Protein AF-A0A531JAY3-F1 (afdb_monomer_lite)

Sequence (70 aa):
HIHWATTRRRDIPSLMALACDHRIQLDDVAAKAGADPSRIHDFKVLTVKAAAKVAAGRAGYGMLLDEKYG

Secondary structure (DSSP, 8-state):
------------S--EEEEE--HHHHHHHHHHTT--TTHHHHHHHHHHHHHHHHHTT-TTEEEEE-TT--

pLDDT: mean 75.32, std 14.99, range [36.69, 93.06]

Structure (mmCIF, N/CA/C/O backbone):
data_AF-A0A531JAY3-F1
#
_entry.id   AF-A0A531JAY3-F1
#
loop_
_atom_site.group_PDB
_atom_site.id
_atom_site.type_symbol
_atom_site.label_atom_id
_atom_site.label_alt_id
_atom_site.label_comp_id
_atom_site.label_asym_id
_atom_site.label_entity_id
_atom_site.label_seq_id
_atom_site.pdbx_PDB_ins_code
_atom_site.Cartn_x
_atom_site.Cartn_y
_atom_site.Cartn_z
_atom_site.occupancy
_atom_site.B_iso_or_equiv
_atom_site.auth_seq_id
_atom_site.auth_comp_id
_atom_site.auth_asym_id
_atom_site.auth_atom_id
_atom_site.pdbx_PDB_model_num
ATOM 1 N N . HIS A 1 1 ? 8.544 16.316 13.993 1.00 39.03 1 HIS A N 1
ATOM 2 C CA . HIS A 1 1 ? 7.284 17.073 14.118 1.00 39.03 1 HIS A CA 1
ATOM 3 C C . HIS A 1 1 ? 6.145 16.065 14.105 1.00 39.03 1 HIS A C 1
ATOM 5 O O . HIS A 1 1 ? 6.027 15.328 13.139 1.00 39.03 1 HIS A O 1
ATOM 11 N N . ILE A 1 2 ? 5.395 15.929 15.202 1.00 40.38 2 ILE A N 1
ATOM 12 C CA . ILE A 1 2 ? 4.279 14.975 15.290 1.00 40.38 2 ILE A CA 1
ATOM 13 C C . ILE A 1 2 ? 3.030 15.681 14.762 1.00 40.38 2 ILE A C 1
ATOM 15 O O . ILE A 1 2 ? 2.541 16.627 15.378 1.00 40.38 2 ILE A O 1
ATOM 19 N N . HIS A 1 3 ? 2.532 15.230 13.614 1.00 36.69 3 HIS A N 1
ATOM 20 C CA . HIS A 1 3 ? 1.237 15.642 13.092 1.00 36.69 3 HIS A CA 1
ATOM 21 C C . HIS A 1 3 ? 0.157 14.837 13.821 1.00 36.69 3 HIS A C 1
ATOM 23 O O . HIS A 1 3 ? -0.004 13.648 13.592 1.00 36.69 3 HIS A O 1
ATOM 29 N N . TRP A 1 4 ? -0.552 15.502 14.730 1.00 41.38 4 TRP A N 1
ATOM 30 C CA . TRP A 1 4 ? -1.853 15.083 15.255 1.00 41.38 4 TRP A CA 1
A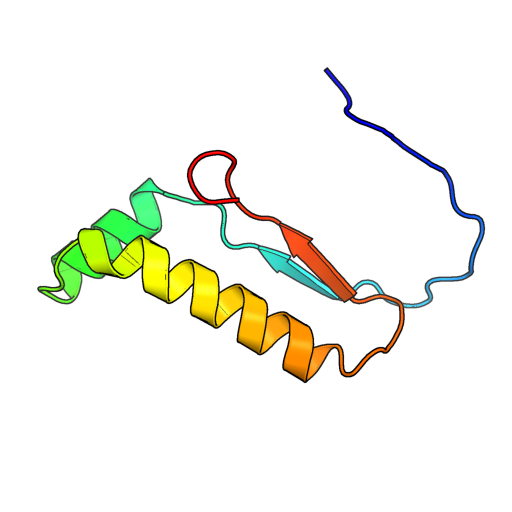TOM 31 C C . TRP A 1 4 ? -1.928 13.683 15.902 1.00 41.38 4 TRP A C 1
ATOM 33 O O . TRP A 1 4 ? -2.291 12.688 15.284 1.00 41.38 4 TRP A O 1
ATOM 43 N N . ALA A 1 5 ? -1.704 13.625 17.215 1.00 46.62 5 ALA A N 1
ATOM 44 C CA . ALA A 1 5 ? -2.048 12.463 18.031 1.00 46.62 5 ALA A CA 1
ATOM 45 C C . ALA A 1 5 ? -3.354 12.734 18.796 1.00 46.62 5 ALA A C 1
ATOM 47 O O . ALA A 1 5 ? -3.336 13.330 19.871 1.00 46.62 5 ALA A O 1
ATOM 48 N N . THR A 1 6 ? -4.508 12.309 18.272 1.00 56.91 6 THR A N 1
ATOM 49 C CA . THR A 1 6 ? -5.694 12.147 19.130 1.00 56.91 6 THR A CA 1
ATOM 50 C C . THR A 1 6 ? -5.621 10.784 19.802 1.00 56.91 6 THR A C 1
ATOM 52 O O . THR A 1 6 ? -5.758 9.760 19.129 1.00 56.91 6 THR A O 1
ATOM 55 N N . THR A 1 7 ? -5.460 10.738 21.122 1.00 55.91 7 THR A N 1
ATOM 56 C CA . THR A 1 7 ? -5.681 9.521 21.911 1.00 55.91 7 THR A CA 1
ATOM 57 C C . THR A 1 7 ? -7.179 9.213 21.941 1.00 55.91 7 THR A C 1
ATOM 59 O O . THR A 1 7 ? -7.900 9.549 22.878 1.00 55.91 7 THR A O 1
ATOM 62 N N . ARG A 1 8 ? -7.694 8.577 20.881 1.00 58.59 8 ARG A N 1
ATOM 63 C CA . ARG A 1 8 ? -9.035 7.986 20.922 1.00 58.59 8 ARG A CA 1
ATOM 64 C C . ARG A 1 8 ? -8.988 6.785 21.865 1.00 58.59 8 ARG A C 1
ATOM 66 O O . ARG A 1 8 ? -8.461 5.741 21.503 1.00 58.59 8 ARG A O 1
ATOM 73 N N . ARG A 1 9 ? -9.557 6.933 23.065 1.00 58.03 9 ARG A N 1
ATOM 74 C CA . ARG A 1 9 ? -9.853 5.820 23.980 1.00 58.03 9 ARG A CA 1
ATOM 75 C C . ARG A 1 9 ? -10.990 4.983 23.393 1.00 58.03 9 ARG A C 1
ATOM 77 O O . ARG A 1 9 ? -12.156 5.194 23.704 1.00 58.03 9 ARG A O 1
ATOM 84 N N . ARG A 1 10 ? -10.659 4.087 22.473 1.00 61.06 10 ARG A N 1
ATOM 85 C CA . ARG A 1 10 ? -11.500 2.944 22.113 1.00 61.06 10 ARG A CA 1
ATOM 86 C C . ARG A 1 10 ? -10.633 1.714 22.292 1.00 61.06 10 ARG A C 1
ATOM 88 O O . ARG A 1 10 ? -9.463 1.765 21.918 1.00 61.06 10 ARG A O 1
ATOM 95 N N . ASP A 1 11 ? -11.193 0.643 22.838 1.00 62.69 11 ASP A N 1
ATOM 96 C CA . ASP A 1 11 ? -10.512 -0.646 22.800 1.00 62.69 11 ASP A CA 1
ATOM 97 C C . ASP A 1 11 ? -10.354 -1.059 21.336 1.00 62.69 11 ASP A C 1
ATOM 99 O O . ASP A 1 11 ? -11.333 -1.277 20.619 1.00 62.69 11 ASP A O 1
ATOM 103 N N . ILE A 1 12 ? -9.104 -1.107 20.880 1.00 63.56 12 ILE A N 1
ATOM 104 C CA . ILE A 1 12 ? -8.714 -1.684 19.597 1.00 63.56 12 ILE A CA 1
ATOM 105 C C . ILE A 1 12 ? -8.000 -2.992 19.949 1.00 63.56 12 ILE A C 1
ATOM 107 O O . ILE A 1 12 ? -6.782 -2.990 20.117 1.00 63.56 12 ILE A O 1
ATOM 111 N N . PRO A 1 13 ? -8.732 -4.107 20.118 1.00 69.25 13 PRO A N 1
ATOM 112 C CA . PRO A 1 13 ? -8.141 -5.367 20.570 1.00 69.25 13 PRO A CA 1
ATOM 113 C C . PRO A 1 13 ? -7.116 -5.941 19.576 1.00 69.25 13 PRO A C 1
ATOM 115 O O . PRO A 1 13 ? -6.310 -6.785 19.950 1.00 69.25 13 PRO A O 1
ATOM 118 N N . SER A 1 14 ? -7.123 -5.484 18.316 1.00 65.81 14 SER A N 1
ATOM 119 C CA . SER A 1 14 ? -6.098 -5.812 17.321 1.00 65.81 14 SER A CA 1
ATOM 120 C C . SER A 1 14 ? -5.922 -4.679 16.303 1.00 65.81 14 SER A C 1
ATOM 122 O O . SER A 1 14 ? -6.907 -4.088 15.857 1.00 65.81 14 SER A O 1
ATOM 124 N N . LEU A 1 15 ? -4.668 -4.373 15.951 1.00 72.06 15 LEU A N 1
ATOM 125 C CA . LEU A 1 15 ? -4.295 -3.393 14.929 1.00 72.06 15 LEU A CA 1
ATOM 126 C C . LEU A 1 15 ? -3.738 -4.125 13.704 1.00 72.06 15 LEU A C 1
ATOM 128 O O . LEU A 1 15 ? -2.782 -4.886 13.816 1.00 72.06 15 LEU A O 1
ATOM 132 N N . MET A 1 16 ? -4.321 -3.863 12.538 1.00 77.94 16 MET A N 1
ATOM 133 C CA . MET A 1 16 ? -3.931 -4.430 11.250 1.00 77.94 16 MET A CA 1
ATOM 134 C C . MET A 1 16 ? -3.451 -3.294 10.350 1.00 77.94 16 MET A C 1
ATOM 136 O O . MET A 1 16 ? -4.252 -2.468 9.909 1.00 77.94 16 MET A O 1
ATOM 140 N N . ALA A 1 17 ? -2.145 -3.232 10.097 1.00 76.12 17 ALA A N 1
ATOM 141 C CA . ALA A 1 17 ? -1.534 -2.173 9.302 1.00 76.12 17 ALA A CA 1
ATOM 142 C C . ALA A 1 17 ? -0.889 -2.729 8.029 1.00 76.12 17 ALA A C 1
ATOM 144 O O . ALA A 1 17 ? -0.165 -3.723 8.079 1.00 76.12 17 ALA A O 1
ATOM 145 N N . LEU A 1 18 ? -1.129 -2.059 6.900 1.00 76.12 18 LEU A N 1
ATOM 146 C CA . LEU A 1 18 ? -0.393 -2.277 5.656 1.00 76.12 18 LEU A CA 1
ATOM 147 C C . LEU A 1 18 ? 0.573 -1.108 5.443 1.00 76.12 18 LEU A C 1
ATOM 149 O O . LEU A 1 18 ? 0.138 0.041 5.351 1.00 76.12 18 LEU A O 1
ATOM 153 N N . ALA A 1 19 ? 1.871 -1.397 5.378 1.00 77.12 19 ALA A N 1
ATOM 154 C CA . ALA A 1 19 ? 2.904 -0.401 5.113 1.00 77.12 19 ALA A CA 1
ATOM 155 C C . ALA A 1 19 ? 3.335 -0.469 3.642 1.00 77.12 19 ALA A C 1
ATOM 157 O O . ALA A 1 19 ? 3.704 -1.533 3.145 1.00 77.12 19 ALA A O 1
ATOM 158 N N . CYS A 1 20 ? 3.247 0.661 2.939 1.00 75.44 20 CYS A N 1
ATOM 159 C CA . CYS A 1 20 ? 3.677 0.805 1.548 1.00 75.44 20 CYS A CA 1
ATOM 160 C C . CYS A 1 20 ? 4.340 2.178 1.344 1.00 75.44 20 CYS A C 1
ATOM 162 O O . CYS A 1 20 ? 3.845 3.058 0.639 1.00 75.44 20 CYS A O 1
ATOM 164 N N . ASP A 1 21 ? 5.463 2.361 2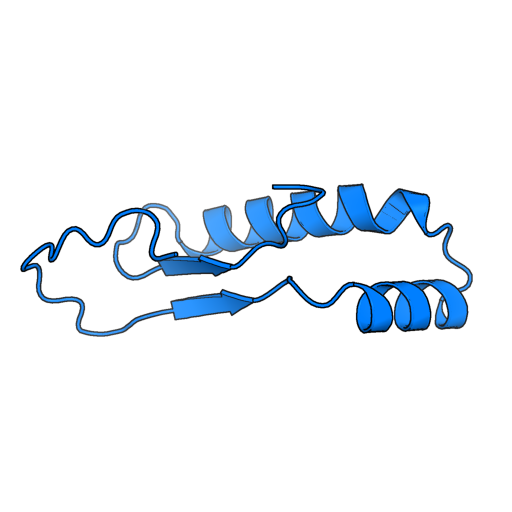.024 1.00 70.12 21 ASP A N 1
ATOM 165 C CA . ASP A 1 21 ? 6.196 3.619 2.198 1.00 70.12 21 ASP A CA 1
ATOM 166 C C . ASP A 1 21 ? 7.604 3.592 1.570 1.00 70.12 21 ASP A C 1
ATOM 168 O O . ASP A 1 21 ? 8.177 4.635 1.262 1.00 70.12 21 ASP A O 1
ATOM 172 N N . HIS A 1 22 ? 8.161 2.411 1.292 1.00 72.12 22 HIS A N 1
ATOM 173 C CA . HIS A 1 22 ? 9.536 2.282 0.808 1.00 72.12 22 HIS A CA 1
ATOM 174 C C . HIS A 1 22 ? 9.658 2.519 -0.705 1.00 72.12 22 HIS A C 1
ATOM 176 O O . HIS A 1 22 ? 9.347 1.657 -1.525 1.00 72.12 22 HIS A O 1
ATOM 182 N N . ARG A 1 23 ? 10.176 3.692 -1.084 1.00 70.69 23 ARG A N 1
ATOM 183 C CA . ARG A 1 23 ? 10.381 4.093 -2.486 1.00 70.69 23 ARG A CA 1
ATOM 184 C C . ARG A 1 23 ? 11.438 3.259 -3.221 1.00 70.69 23 ARG A C 1
ATOM 186 O O . ARG A 1 23 ? 11.134 2.683 -4.256 1.00 70.69 23 ARG A O 1
ATOM 193 N N . ILE A 1 24 ? 12.645 3.154 -2.660 1.00 78.12 24 ILE A N 1
ATOM 194 C CA . ILE A 1 24 ? 13.789 2.485 -3.313 1.00 78.12 24 ILE A CA 1
ATOM 195 C C . ILE A 1 24 ? 13.482 1.009 -3.595 1.00 78.12 24 ILE A C 1
ATOM 197 O O . ILE A 1 24 ? 13.789 0.498 -4.664 1.00 78.12 24 ILE A O 1
ATOM 201 N N . GLN A 1 25 ? 12.802 0.334 -2.666 1.00 80.44 25 GLN A N 1
ATOM 202 C CA . GLN A 1 25 ? 12.436 -1.072 -2.839 1.00 80.44 25 GLN A CA 1
ATOM 203 C C . GLN A 1 25 ? 11.431 -1.274 -3.980 1.00 80.44 25 GLN A C 1
ATOM 205 O O . GLN A 1 25 ? 11.518 -2.265 -4.700 1.00 80.44 25 GLN A O 1
ATOM 210 N N . LEU A 1 26 ? 10.485 -0.347 -4.163 1.00 83.94 26 LEU A N 1
ATOM 211 C CA . LEU A 1 26 ? 9.526 -0.418 -5.268 1.00 83.94 26 LEU A CA 1
ATOM 212 C C . LEU A 1 26 ? 10.187 -0.102 -6.612 1.00 83.94 26 LEU A C 1
ATOM 214 O O . LEU A 1 26 ? 9.859 -0.758 -7.598 1.00 83.94 26 LEU A O 1
ATOM 218 N N . ASP A 1 27 ? 11.143 0.829 -6.642 1.00 85.06 27 ASP A N 1
ATOM 219 C CA . ASP A 1 27 ? 11.953 1.115 -7.831 1.00 85.06 27 ASP A CA 1
ATOM 220 C C . ASP A 1 27 ? 12.788 -0.118 -8.238 1.00 85.06 27 ASP A C 1
ATOM 222 O O . ASP A 1 27 ? 12.771 -0.522 -9.402 1.00 85.06 27 ASP A O 1
ATOM 226 N N . ASP A 1 28 ? 13.432 -0.793 -7.278 1.00 88.25 28 ASP A N 1
ATOM 227 C CA . ASP A 1 28 ? 14.185 -2.032 -7.520 1.00 88.25 28 ASP A CA 1
ATOM 228 C C . ASP A 1 28 ? 13.290 -3.168 -8.037 1.00 88.25 28 ASP A C 1
ATOM 230 O O . ASP A 1 28 ? 13.682 -3.933 -8.922 1.00 88.25 28 ASP A O 1
ATOM 234 N N . VAL A 1 29 ? 12.082 -3.304 -7.481 1.00 87.31 29 VAL A N 1
ATOM 235 C CA . VAL A 1 29 ? 11.095 -4.292 -7.939 1.00 87.31 29 VAL A CA 1
ATOM 236 C C . VAL A 1 29 ? 10.615 -3.961 -9.351 1.00 87.31 29 VAL A C 1
ATOM 238 O O . VAL A 1 29 ? 10.530 -4.870 -10.176 1.00 87.31 29 VAL A O 1
ATOM 241 N N . ALA A 1 30 ? 10.349 -2.689 -9.658 1.00 89.50 30 ALA A N 1
ATOM 242 C CA . ALA A 1 30 ? 9.957 -2.258 -10.997 1.00 89.50 30 ALA A CA 1
ATOM 243 C C . ALA A 1 30 ? 11.066 -2.545 -12.019 1.00 89.50 30 ALA A C 1
ATOM 245 O O . ALA A 1 30 ? 10.791 -3.142 -13.060 1.00 89.50 30 ALA A O 1
ATOM 246 N N . ALA A 1 31 ? 12.323 -2.233 -11.684 1.00 89.00 31 ALA A N 1
ATOM 247 C CA . ALA A 1 31 ? 13.481 -2.534 -12.520 1.00 89.00 31 ALA A CA 1
ATOM 248 C C . ALA A 1 31 ? 13.634 -4.044 -12.772 1.00 89.00 31 ALA A C 1
ATOM 250 O O . ALA A 1 31 ? 13.767 -4.469 -13.919 1.00 89.00 31 ALA A O 1
ATOM 251 N N . LYS A 1 32 ? 13.537 -4.873 -11.722 1.00 92.19 32 LYS A N 1
ATOM 252 C CA . LYS A 1 32 ? 13.579 -6.344 -11.839 1.00 92.19 32 LYS A CA 1
ATOM 253 C C . LYS A 1 32 ? 12.426 -6.909 -12.670 1.00 92.19 32 LYS A C 1
ATOM 255 O O . LYS A 1 32 ? 12.604 -7.915 -13.348 1.00 92.19 32 LYS A O 1
ATOM 260 N N . ALA A 1 33 ? 11.256 -6.278 -12.615 1.00 91.75 33 ALA A N 1
ATOM 261 C CA . ALA A 1 33 ? 10.074 -6.675 -13.372 1.00 91.75 33 ALA A CA 1
ATOM 262 C C . ALA A 1 33 ? 10.039 -6.107 -14.805 1.00 91.75 33 ALA A C 1
ATOM 264 O O . ALA A 1 33 ? 9.103 -6.412 -15.544 1.00 91.75 33 ALA A O 1
ATOM 265 N N . GLY A 1 34 ? 11.004 -5.262 -15.197 1.00 93.06 34 GLY A N 1
ATOM 266 C CA . GLY A 1 34 ? 10.967 -4.538 -16.472 1.00 93.06 34 GLY A CA 1
ATOM 267 C C . GLY A 1 34 ? 9.768 -3.588 -16.597 1.00 93.06 34 GLY A C 1
ATOM 268 O O . GLY A 1 34 ? 9.295 -3.324 -17.700 1.00 93.06 34 GLY A O 1
ATOM 269 N N . ALA A 1 35 ? 9.228 -3.122 -15.470 1.00 91.19 35 ALA A N 1
ATOM 270 C CA . ALA A 1 35 ? 8.075 -2.237 -15.419 1.00 91.19 35 ALA A CA 1
ATOM 271 C C . ALA A 1 35 ? 8.510 -0.768 -15.398 1.00 91.19 35 ALA A C 1
ATOM 273 O O . ALA A 1 35 ? 9.485 -0.405 -14.744 1.00 91.19 35 ALA A O 1
ATOM 274 N N . ASP A 1 36 ? 7.740 0.087 -16.071 1.00 90.69 36 ASP A N 1
ATOM 275 C CA . ASP A 1 36 ? 7.911 1.537 -15.986 1.00 90.69 36 ASP A CA 1
ATOM 276 C C . ASP A 1 36 ? 7.682 2.018 -14.533 1.00 90.69 36 ASP A C 1
ATOM 278 O O . ASP A 1 36 ? 6.607 1.749 -13.978 1.00 90.69 36 ASP A O 1
ATOM 282 N N . PRO A 1 37 ? 8.643 2.740 -13.916 1.00 86.75 37 PRO A N 1
ATOM 283 C CA . PRO A 1 37 ? 8.491 3.328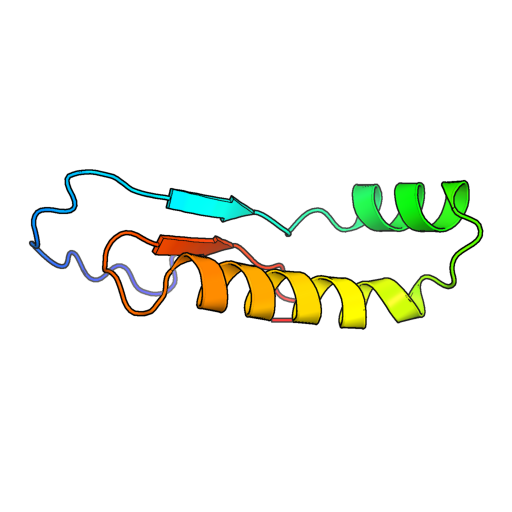 -12.585 1.00 86.75 37 PRO A CA 1
ATOM 284 C C . PRO A 1 37 ? 7.251 4.216 -12.423 1.00 86.75 37 PRO A C 1
ATOM 286 O O . PRO A 1 37 ? 6.733 4.346 -11.313 1.00 86.75 37 PRO A O 1
ATOM 289 N N . SER A 1 38 ? 6.717 4.791 -13.509 1.00 86.38 38 SER A N 1
ATOM 290 C CA . SER A 1 38 ? 5.456 5.548 -13.482 1.00 86.38 38 SER A CA 1
ATOM 291 C C . SER A 1 38 ? 4.285 4.731 -12.908 1.00 86.38 38 SER A C 1
ATOM 293 O O . SER A 1 38 ? 3.402 5.280 -12.245 1.00 86.38 38 SER A O 1
ATOM 295 N N . ARG A 1 39 ? 4.327 3.398 -13.048 1.00 87.38 39 ARG A N 1
ATOM 296 C CA . ARG A 1 39 ? 3.309 2.460 -12.548 1.00 87.38 39 ARG A CA 1
ATOM 297 C C . ARG A 1 39 ? 3.326 2.281 -11.030 1.00 87.38 39 ARG A C 1
ATOM 299 O O . ARG A 1 39 ? 2.370 1.739 -10.477 1.00 87.38 39 ARG A O 1
ATOM 306 N N . ILE A 1 40 ? 4.381 2.721 -10.339 1.00 87.12 40 ILE A N 1
ATOM 307 C CA . ILE A 1 40 ? 4.487 2.624 -8.874 1.00 87.12 40 ILE A CA 1
ATOM 308 C C . ILE A 1 40 ? 3.400 3.466 -8.196 1.00 87.12 40 ILE A C 1
ATOM 310 O O . ILE A 1 40 ? 2.854 3.055 -7.172 1.00 87.12 40 ILE A O 1
ATOM 314 N N . HIS A 1 41 ? 3.036 4.608 -8.785 1.00 85.00 41 HIS A N 1
ATOM 315 C CA . HIS A 1 41 ? 1.914 5.417 -8.311 1.00 85.00 41 HIS A CA 1
ATOM 316 C C . HIS A 1 41 ? 0.606 4.614 -8.320 1.00 85.00 41 HIS A C 1
ATOM 318 O O . HIS A 1 41 ? -0.061 4.481 -7.294 1.00 85.00 41 HIS A O 1
ATOM 324 N N . ASP A 1 42 ? 0.274 4.008 -9.459 1.00 86.56 42 ASP A N 1
ATOM 325 C CA . ASP A 1 42 ? -0.961 3.237 -9.610 1.00 86.56 42 ASP A CA 1
ATOM 326 C C . ASP A 1 42 ? -0.962 1.993 -8.721 1.00 86.56 42 ASP A C 1
ATOM 328 O O . ASP A 1 42 ? -1.990 1.631 -8.146 1.00 86.56 42 ASP A O 1
ATOM 332 N N . PHE A 1 43 ? 0.204 1.367 -8.545 1.00 87.19 43 PHE A N 1
ATOM 333 C CA . PHE A 1 43 ? 0.387 0.293 -7.579 1.00 87.19 43 PHE A CA 1
ATOM 334 C C . PHE A 1 43 ? 0.042 0.754 -6.157 1.00 87.19 43 PHE A C 1
ATOM 336 O O . PHE A 1 43 ? -0.761 0.099 -5.497 1.00 87.19 43 PHE A O 1
ATOM 343 N N . LYS A 1 44 ? 0.552 1.907 -5.702 1.00 85.25 44 LYS A N 1
ATOM 344 C CA . LYS A 1 44 ? 0.207 2.463 -4.381 1.00 85.25 44 LYS A CA 1
ATOM 345 C C . LYS A 1 44 ? -1.301 2.694 -4.242 1.00 85.25 44 LYS A C 1
ATOM 347 O O . LYS A 1 44 ? -1.883 2.301 -3.231 1.00 85.25 44 LYS A O 1
ATOM 352 N N . VAL A 1 45 ? -1.961 3.223 -5.276 1.00 87.19 45 VAL A N 1
ATOM 353 C CA . VAL A 1 45 ? -3.428 3.379 -5.302 1.00 87.19 45 VAL A CA 1
ATOM 354 C C . VAL A 1 45 ? -4.147 2.030 -5.163 1.00 87.19 45 VAL A C 1
ATOM 356 O O . VAL A 1 45 ? -5.151 1.929 -4.450 1.00 87.19 45 VAL A O 1
ATOM 359 N N . LEU A 1 46 ? -3.657 0.969 -5.813 1.00 89.44 46 LEU A N 1
ATOM 360 C CA . LEU A 1 46 ? -4.214 -0.379 -5.661 1.00 89.44 46 LEU A CA 1
ATOM 361 C C . LEU A 1 46 ? -4.045 -0.909 -4.237 1.00 89.44 46 LEU A C 1
ATOM 363 O O . LEU A 1 46 ? -4.985 -1.500 -3.704 1.00 89.44 46 LEU A O 1
ATOM 367 N N . THR A 1 47 ? -2.905 -0.648 -3.604 1.00 86.94 47 THR A N 1
ATOM 368 C CA . THR A 1 47 ? -2.630 -1.029 -2.216 1.00 86.94 47 THR A CA 1
ATOM 369 C C . THR A 1 47 ? -3.630 -0.378 -1.253 1.00 86.94 47 THR A C 1
ATOM 371 O O . THR A 1 47 ? -4.179 -1.064 -0.390 1.00 86.94 47 THR A O 1
ATOM 374 N N . VAL A 1 48 ? -3.975 0.901 -1.465 1.00 86.50 48 VAL A N 1
ATOM 375 C CA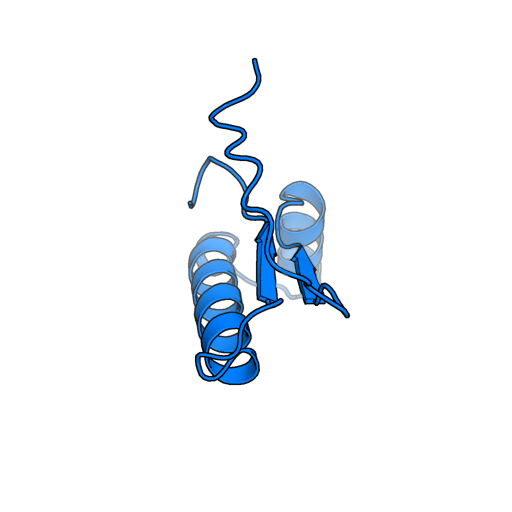 . VAL A 1 48 ? -5.033 1.600 -0.704 1.00 86.50 48 VAL A CA 1
ATOM 376 C C . VAL A 1 48 ? -6.393 0.944 -0.906 1.00 86.50 48 VAL A C 1
ATOM 378 O O . VAL A 1 48 ? -7.094 0.631 0.058 1.00 86.50 48 VAL A O 1
ATOM 381 N N . LYS A 1 49 ? -6.776 0.695 -2.163 1.00 85.00 49 LYS A N 1
ATOM 382 C CA . LYS A 1 49 ? -8.060 0.058 -2.490 1.00 85.00 49 LYS A CA 1
ATOM 383 C C . LYS A 1 49 ? -8.161 -1.342 -1.884 1.00 85.00 49 LYS A C 1
ATOM 385 O O . LYS A 1 49 ? -9.229 -1.724 -1.410 1.00 85.00 49 LYS A O 1
ATOM 390 N N . ALA A 1 50 ? -7.071 -2.106 -1.890 1.00 86.31 50 ALA A N 1
ATOM 391 C CA . ALA A 1 50 ? -7.009 -3.428 -1.283 1.00 86.31 50 ALA A CA 1
ATOM 392 C C . ALA A 1 50 ? -7.159 -3.347 0.242 1.00 86.31 50 ALA A C 1
ATOM 394 O O . ALA A 1 50 ? -8.008 -4.043 0.799 1.00 86.31 50 ALA A O 1
ATOM 395 N N . ALA A 1 51 ? -6.421 -2.451 0.905 1.00 85.62 51 ALA A N 1
ATOM 396 C CA . ALA A 1 51 ? -6.541 -2.229 2.345 1.00 85.62 51 ALA A CA 1
ATOM 397 C C . ALA A 1 51 ? -7.969 -1.823 2.744 1.00 85.62 51 ALA A C 1
ATOM 399 O O . ALA A 1 51 ? -8.524 -2.381 3.689 1.00 85.62 51 ALA A O 1
ATOM 400 N N . ALA A 1 52 ? -8.605 -0.929 1.981 1.00 85.62 52 ALA A N 1
ATOM 401 C CA . ALA A 1 52 ? -9.989 -0.518 2.209 1.00 85.62 52 ALA A CA 1
ATOM 402 C C . ALA A 1 52 ? -10.980 -1.689 2.071 1.00 85.62 52 ALA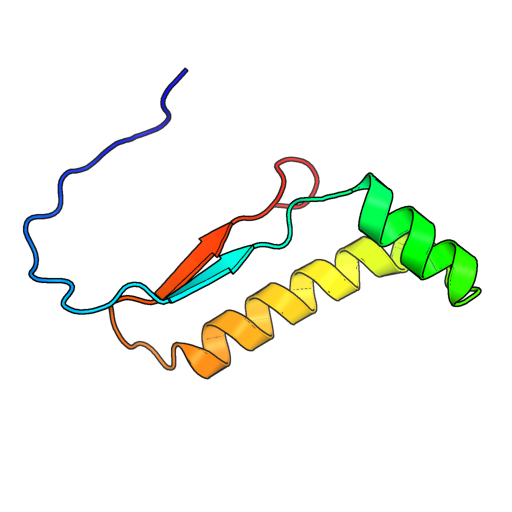 A C 1
ATOM 404 O O . ALA A 1 52 ? -11.873 -1.850 2.906 1.00 85.62 52 ALA A O 1
ATOM 405 N N . LYS A 1 53 ? -10.800 -2.545 1.054 1.00 88.50 53 LYS A N 1
ATOM 406 C CA . LYS A 1 53 ? -11.614 -3.758 0.871 1.00 88.50 53 LYS A CA 1
ATOM 407 C C . LYS A 1 53 ? -11.441 -4.745 2.024 1.00 88.50 53 LYS A C 1
ATOM 409 O O . LYS A 1 53 ? -12.432 -5.282 2.502 1.00 88.50 53 LYS A O 1
ATOM 414 N N . VAL A 1 54 ? -10.208 -4.968 2.482 1.00 86.88 54 VAL A N 1
ATOM 415 C CA . VAL A 1 54 ? -9.918 -5.872 3.608 1.00 86.88 54 VAL A CA 1
ATOM 416 C C . VAL A 1 54 ? -10.481 -5.315 4.914 1.00 86.88 54 VAL A C 1
ATOM 418 O O . VAL A 1 54 ? -11.057 -6.066 5.703 1.00 86.88 54 VAL A O 1
ATOM 421 N N . ALA A 1 55 ? -10.365 -4.005 5.137 1.00 87.88 55 ALA A N 1
ATOM 422 C CA . ALA A 1 55 ? -10.963 -3.351 6.291 1.00 87.88 55 ALA A CA 1
ATOM 423 C C . ALA A 1 55 ? -12.486 -3.543 6.298 1.00 87.88 55 ALA A C 1
ATOM 425 O O . ALA A 1 55 ? -13.052 -3.851 7.346 1.00 87.88 55 ALA A O 1
ATOM 426 N N . ALA A 1 56 ? -13.144 -3.424 5.137 1.00 88.50 56 ALA A N 1
ATOM 427 C CA . ALA A 1 56 ? -14.593 -3.589 4.985 1.00 88.50 56 ALA A CA 1
ATOM 428 C C . ALA A 1 56 ? -15.397 -2.747 6.002 1.00 88.50 56 ALA A C 1
ATOM 430 O O . ALA A 1 56 ? -16.406 -3.191 6.541 1.00 88.50 56 ALA A O 1
ATOM 431 N N . GLY A 1 57 ? -14.903 -1.545 6.326 1.00 82.50 57 GLY A N 1
ATOM 432 C CA . GLY A 1 57 ? -15.505 -0.646 7.320 1.00 82.50 57 GLY A CA 1
ATOM 433 C C . GLY A 1 57 ? -15.257 -1.017 8.789 1.00 82.50 57 GLY A C 1
ATOM 434 O O . GLY A 1 57 ? -15.710 -0.297 9.677 1.00 82.50 57 GLY A O 1
ATOM 435 N N . ARG A 1 58 ? -14.530 -2.105 9.077 1.00 83.75 58 ARG A N 1
ATOM 436 C CA . ARG A 1 58 ? -14.196 -2.521 10.446 1.00 83.75 58 ARG A CA 1
ATOM 437 C C . ARG A 1 58 ? -13.146 -1.601 11.063 1.00 83.75 58 ARG A C 1
ATOM 439 O O . ARG A 1 58 ? -12.205 -1.160 10.404 1.00 83.75 58 ARG A O 1
ATOM 446 N N . ALA A 1 59 ? -13.290 -1.350 12.361 1.00 78.06 59 ALA A N 1
ATOM 447 C CA . ALA A 1 59 ? -12.277 -0.659 13.148 1.00 78.06 59 ALA A CA 1
ATOM 448 C C . ALA A 1 59 ? -11.009 -1.523 13.312 1.00 78.06 59 ALA A C 1
ATOM 450 O O . ALA A 1 59 ? -11.066 -2.744 13.185 1.00 78.06 59 ALA A O 1
ATOM 451 N N . GLY A 1 60 ? -9.872 -0.885 13.609 1.00 75.44 60 GLY A N 1
ATOM 452 C CA . GLY A 1 60 ? -8.589 -1.569 13.828 1.00 75.44 60 GLY A CA 1
ATOM 453 C C . GLY A 1 60 ? -7.722 -1.743 12.578 1.00 75.44 60 GLY A C 1
ATOM 454 O O . GLY A 1 60 ? -6.641 -2.307 12.680 1.00 75.44 60 GLY A O 1
ATOM 455 N N . TYR A 1 61 ? -8.143 -1.229 11.420 1.00 79.81 61 TYR A N 1
ATOM 456 C CA . TYR A 1 61 ? -7.345 -1.226 10.190 1.00 79.81 61 TYR A CA 1
ATOM 457 C C . TYR A 1 61 ? -6.725 0.152 9.937 1.00 79.81 61 TYR A C 1
ATOM 459 O O . TYR A 1 61 ? -7.403 1.172 10.066 1.00 79.81 61 TYR A O 1
ATOM 467 N N . GLY A 1 62 ? -5.447 0.180 9.565 1.00 77.19 62 GLY A N 1
ATOM 468 C CA . GLY A 1 62 ? -4.708 1.394 9.215 1.00 77.19 62 GLY A CA 1
ATOM 469 C C . GLY A 1 62 ? -3.770 1.174 8.029 1.00 77.19 62 GLY A C 1
ATOM 470 O O . GLY A 1 62 ? -3.456 0.041 7.668 1.00 77.19 62 GLY A O 1
ATOM 471 N N . MET A 1 63 ? -3.319 2.262 7.409 1.00 79.19 63 MET A N 1
ATOM 472 C CA . MET A 1 63 ? -2.353 2.212 6.312 1.00 79.19 63 MET A CA 1
ATOM 473 C C . MET A 1 63 ? -1.292 3.293 6.497 1.00 79.19 63 MET A C 1
ATOM 475 O O . MET A 1 63 ? -1.617 4.411 6.893 1.00 79.19 63 MET A O 1
ATOM 479 N N . LEU A 1 64 ? -0.039 2.944 6.206 1.00 73.06 64 LEU A N 1
ATOM 480 C CA . LEU A 1 64 ? 1.084 3.877 6.143 1.00 73.06 64 LEU A CA 1
ATOM 481 C C . LEU A 1 64 ? 1.491 4.046 4.675 1.00 73.06 64 LEU A C 1
ATOM 483 O O . LEU A 1 64 ? 1.815 3.064 4.001 1.00 73.06 64 LEU A O 1
ATOM 487 N N . LEU A 1 65 ? 1.434 5.287 4.192 1.00 72.81 65 LEU A N 1
ATOM 488 C CA . LEU A 1 65 ? 1.790 5.706 2.834 1.00 72.81 65 LEU A CA 1
ATOM 489 C C . LEU A 1 65 ? 2.849 6.804 2.899 1.00 72.81 65 LEU A C 1
ATOM 491 O O . LEU A 1 65 ? 2.858 7.611 3.823 1.00 72.81 65 LEU A O 1
ATOM 495 N N . ASP A 1 66 ? 3.716 6.827 1.894 1.00 69.69 66 ASP A N 1
ATOM 496 C CA . ASP A 1 66 ? 4.746 7.853 1.703 1.00 69.69 66 ASP A CA 1
ATOM 497 C C . ASP A 1 66 ? 4.167 9.195 1.203 1.00 69.69 66 ASP A C 1
ATOM 499 O O . ASP A 1 66 ? 3.232 9.225 0.402 1.00 69.69 66 ASP A O 1
ATOM 503 N N . GLU A 1 67 ? 4.784 10.296 1.640 1.00 54.31 67 GLU A N 1
ATOM 504 C CA . GLU A 1 6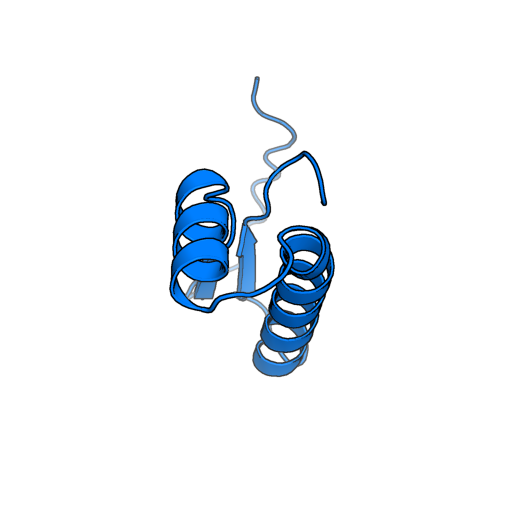7 ? 4.308 11.685 1.532 1.00 54.31 67 GLU A CA 1
ATOM 505 C C . GLU A 1 67 ? 4.249 12.220 0.091 1.00 54.31 67 GLU A C 1
ATOM 507 O O . GLU A 1 67 ? 3.550 13.191 -0.184 1.00 54.31 67 GLU A O 1
ATOM 512 N N . LYS A 1 68 ? 4.969 11.606 -0.860 1.00 52.94 68 LYS A N 1
ATOM 513 C CA . LYS A 1 68 ? 5.017 12.089 -2.253 1.00 52.94 68 LYS A CA 1
ATOM 514 C C . LYS A 1 68 ? 3.813 11.657 -3.102 1.00 52.94 68 LYS A C 1
ATOM 516 O O . LYS A 1 68 ? 3.573 12.238 -4.158 1.00 52.94 68 LYS A O 1
ATOM 521 N N . TYR A 1 69 ? 3.080 10.634 -2.671 1.00 48.72 69 TYR A N 1
ATOM 522 C CA . TYR A 1 69 ? 1.943 10.073 -3.414 1.00 48.72 69 TYR A CA 1
ATOM 523 C C . TYR A 1 69 ? 0.709 9.839 -2.525 1.00 48.72 69 TYR A C 1
ATOM 525 O O . TYR A 1 69 ? -0.192 9.101 -2.927 1.00 48.72 69 TYR A O 1
ATOM 533 N N . GLY A 1 70 ? 0.720 10.400 -1.311 1.00 44.75 70 GLY A N 1
ATOM 534 C CA . GLY A 1 70 ? -0.363 10.332 -0.330 1.00 44.75 70 GLY A CA 1
ATOM 535 C C . GLY A 1 70 ? -1.339 11.487 -0.467 1.00 44.75 70 GLY A C 1
ATOM 536 O O . GLY A 1 70 ? -0.866 12.630 -0.647 1.00 44.75 70 GLY A O 1
#

Radius of gyration: 14.88 Å; chains: 1; bounding box: 30×24×40 Å

Foldseek 3Di:
DDDDDDPDPDDLVAAAEDEDADLVVVVVVCVVVVHDSVCSLVVVVVVVVVQCVVCVVPPRYYYHYHPVND